Protein AF-V8D4X5-F1 (afdb_monomer_lite)

Radius of gyration: 15.9 Å; chains: 1; bounding box: 44×44×44 Å

Secondary structure (DSSP, 8-state):
-PPEEEEETTTEEEEEEE-TTSEEEEEETTEEEEEEEPPTTS-GGG-EEEETTEEEEEEEEE-SSTT-EEEEEEETTEEEEEEEEETTEEEEEEEETTEEEEEEEEEEEETTEEEEEE--STTTPPPHHHHHHHHHHHHHH-SSS--SS--S-----------

Foldseek 3Di:
DDWDWDQDPPFGIKTWDADPQLKIWIDGPRAFIKIWGQPLVLPNQAIWIAGNNFTWGWGWDDAPADLWIWIWIDGPVAIWIFGAPDLFKTWIWGHDPPPPIETQWIWGDEQRDIDIDGDDDPVSPDHSHSVRVRRRCCVNRNRNDPNPDDDDRPPDDDDDDDD

Sequence (163 aa):
MPAQELVDSHHGLILLDRDDDGRVVVSGESIPTASINLSMDGDASRNNLALDEVRYELLVFKGSWRRAHRIEISGATGHWIFAPATRRSHRLIRGHRGVESKEVGKVVAEQQRVTAHWGSGSDSKPTPGECAMGYLLAATYGTGKPLTLMAIFQGTVNVLVPG

pLDDT: mean 76.64, std 17.85, range [29.83, 93.94]

Structure (mmCIF, N/CA/C/O backbone):
data_AF-V8D4X5-F1
#
_entry.id   AF-V8D4X5-F1
#
loop_
_atom_site.group_PDB
_atom_site.id
_atom_site.type_symbol
_atom_site.label_atom_id
_atom_site.label_alt_id
_atom_site.label_comp_id
_atom_site.label_asym_id
_atom_site.label_entity_id
_atom_site.label_seq_id
_atom_site.pdbx_PDB_ins_code
_atom_site.Cartn_x
_atom_site.Cartn_y
_atom_site.Cartn_z
_atom_site.occupancy
_atom_site.B_iso_or_equiv
_atom_site.auth_seq_id
_atom_site.auth_comp_id
_atom_site.auth_asym_id
_atom_site.auth_atom_id
_atom_site.pdbx_PDB_model_num
ATOM 1 N N . MET A 1 1 ? -5.952 7.624 17.509 1.00 52.03 1 MET A N 1
ATOM 2 C CA . MET A 1 1 ? -6.760 8.655 16.788 1.00 52.03 1 MET A CA 1
ATOM 3 C C . MET A 1 1 ? -8.059 8.032 16.258 1.00 52.03 1 MET A C 1
ATOM 5 O O . MET A 1 1 ? -8.118 6.813 16.260 1.00 52.03 1 MET A O 1
ATOM 9 N N . PRO A 1 2 ? -9.118 8.778 15.861 1.00 60.91 2 PRO A N 1
ATOM 10 C CA . PRO A 1 2 ? -10.303 8.150 15.263 1.00 60.91 2 PRO A CA 1
ATOM 11 C C . PRO A 1 2 ? -9.973 7.538 13.893 1.00 60.91 2 PRO A C 1
ATOM 13 O O . PRO A 1 2 ? -9.199 8.123 13.132 1.00 60.91 2 PRO A O 1
ATOM 16 N N . ALA A 1 3 ? -10.578 6.387 13.589 1.00 74.00 3 ALA A N 1
ATOM 17 C CA . ALA A 1 3 ? -10.441 5.724 12.298 1.00 74.00 3 ALA A CA 1
ATOM 18 C C . ALA A 1 3 ? -10.909 6.645 11.163 1.00 74.00 3 ALA A C 1
ATOM 20 O O . ALA A 1 3 ? -11.941 7.313 11.251 1.00 74.00 3 ALA A O 1
ATOM 21 N N . GLN A 1 4 ? -10.126 6.688 10.094 1.00 81.25 4 GLN A N 1
ATOM 22 C CA . GLN A 1 4 ? -10.419 7.447 8.897 1.00 81.25 4 GLN A CA 1
ATOM 23 C C . GLN A 1 4 ? -11.213 6.595 7.903 1.00 81.25 4 GLN A C 1
ATOM 25 O O . GLN A 1 4 ? -10.778 5.517 7.506 1.00 81.25 4 GLN A O 1
ATOM 30 N N . GLU A 1 5 ? -12.315 7.148 7.406 1.00 84.50 5 GLU A N 1
ATOM 31 C CA . GLU A 1 5 ? -13.089 6.576 6.308 1.00 84.50 5 GLU A CA 1
ATOM 32 C C . GLU A 1 5 ? -12.605 7.102 4.949 1.00 84.50 5 GLU A C 1
ATOM 34 O O . GLU A 1 5 ? -12.412 8.305 4.738 1.00 84.50 5 GLU A O 1
ATOM 39 N N . LEU A 1 6 ? -12.410 6.188 4.004 1.00 82.25 6 LEU A N 1
ATOM 40 C CA . LEU A 1 6 ? -12.057 6.461 2.618 1.00 82.25 6 LEU A CA 1
ATOM 41 C C . LEU A 1 6 ? -13.082 5.775 1.719 1.00 82.25 6 LEU A C 1
ATOM 43 O O . LEU A 1 6 ? -13.402 4.607 1.911 1.00 82.25 6 LEU A O 1
ATOM 47 N N . VAL A 1 7 ? -13.563 6.481 0.701 1.00 76.75 7 VAL A N 1
ATOM 48 C CA . VAL A 1 7 ? -14.441 5.885 -0.311 1.00 76.75 7 VAL A CA 1
ATOM 49 C C . VAL A 1 7 ? -13.613 5.565 -1.545 1.00 76.75 7 VAL A C 1
ATOM 51 O O . VAL A 1 7 ? -13.050 6.469 -2.170 1.00 76.75 7 VAL A O 1
ATOM 54 N N . ASP A 1 8 ? -13.553 4.282 -1.888 1.00 76.19 8 ASP A N 1
ATOM 55 C CA . ASP A 1 8 ? -12.963 3.778 -3.117 1.00 76.19 8 ASP A CA 1
ATOM 56 C C . ASP A 1 8 ? -14.039 3.360 -4.121 1.00 76.19 8 ASP A C 1
ATOM 58 O O . ASP A 1 8 ? -15.042 2.732 -3.791 1.00 76.19 8 ASP A O 1
ATOM 62 N N . SER A 1 9 ? -13.799 3.689 -5.385 1.00 72.94 9 SER A N 1
ATOM 63 C CA . SER A 1 9 ? -14.733 3.382 -6.474 1.00 72.94 9 SER A CA 1
ATOM 64 C C . SER A 1 9 ? -14.800 1.893 -6.826 1.00 72.94 9 SER A C 1
ATOM 66 O O . SER A 1 9 ? -15.790 1.466 -7.413 1.00 72.94 9 SER A O 1
ATOM 68 N N . HIS A 1 10 ? -13.764 1.113 -6.501 1.00 72.88 10 HIS A N 1
ATOM 69 C CA . HIS A 1 10 ? -13.677 -0.308 -6.839 1.00 72.88 10 HIS A CA 1
ATOM 70 C C . HIS A 1 10 ? -14.069 -1.207 -5.662 1.00 72.88 10 HIS A C 1
ATOM 72 O O . HIS A 1 10 ? -14.623 -2.281 -5.888 1.00 72.88 10 HIS A O 1
ATOM 78 N N . HIS A 1 11 ? -13.798 -0.776 -4.426 1.00 74.19 11 HIS A N 1
ATOM 79 C CA . HIS A 1 11 ? -13.941 -1.606 -3.226 1.00 74.19 11 HIS A CA 1
ATOM 80 C C . HIS A 1 11 ? -14.824 -1.007 -2.120 1.00 74.19 11 HIS A C 1
ATOM 82 O O . HIS A 1 11 ? -14.936 -1.599 -1.047 1.00 74.19 11 HIS A O 1
ATOM 88 N N . GLY A 1 12 ? -15.476 0.132 -2.366 1.00 80.94 12 GLY A N 1
ATOM 89 C CA . GLY A 1 12 ? -16.414 0.730 -1.418 1.00 80.94 12 GLY A CA 1
ATOM 90 C C . GLY A 1 12 ? -15.716 1.418 -0.244 1.00 80.94 12 GLY A C 1
ATOM 91 O O . GLY A 1 12 ? -14.749 2.158 -0.435 1.00 80.94 12 GLY A O 1
ATOM 92 N N . LEU A 1 13 ? -16.243 1.230 0.967 1.00 85.00 13 LEU A N 1
ATOM 93 C CA . LEU A 1 13 ? -15.719 1.870 2.172 1.00 85.00 13 LEU A CA 1
ATOM 94 C C . LEU A 1 13 ? -14.442 1.173 2.656 1.00 85.00 13 LEU A C 1
ATOM 96 O O . LEU A 1 13 ? -14.425 -0.031 2.913 1.00 85.00 13 LEU A O 1
ATOM 100 N N . ILE A 1 14 ? -13.388 1.965 2.821 1.00 86.88 14 ILE A N 1
ATOM 101 C CA . ILE A 1 14 ? -12.104 1.565 3.385 1.00 86.88 14 ILE A CA 1
ATOM 102 C C . ILE A 1 14 ? -11.898 2.316 4.704 1.00 86.88 14 ILE A C 1
ATOM 104 O O . ILE A 1 14 ? -12.005 3.540 4.758 1.00 86.88 14 ILE A O 1
ATOM 108 N N . LEU A 1 15 ? -11.576 1.581 5.761 1.00 88.44 15 LEU A N 1
ATOM 109 C CA . LEU A 1 15 ? -11.257 2.083 7.090 1.00 88.44 15 LEU A CA 1
ATOM 110 C C . LEU A 1 15 ? -9.746 2.067 7.290 1.00 88.44 15 LEU A C 1
ATOM 112 O O . LEU A 1 15 ? -9.090 1.049 7.074 1.00 88.44 15 LEU A O 1
ATOM 116 N N . LEU A 1 16 ? -9.198 3.192 7.725 1.00 87.56 16 LEU A N 1
ATOM 117 C CA . LEU A 1 16 ? -7.790 3.364 8.044 1.00 87.56 16 LEU A CA 1
ATOM 118 C C . LEU A 1 16 ? -7.683 3.742 9.515 1.00 87.56 16 LEU A C 1
ATOM 120 O O . LEU A 1 16 ? -8.082 4.834 9.909 1.00 87.56 16 LEU A O 1
ATOM 124 N N . ASP A 1 17 ? -7.123 2.849 10.316 1.00 87.62 17 ASP A N 1
ATOM 125 C CA . ASP A 1 17 ? -6.851 3.085 11.726 1.00 87.62 17 ASP A CA 1
ATOM 126 C C . ASP A 1 17 ? -5.350 3.261 11.958 1.00 87.62 17 ASP A C 1
ATOM 128 O O . ASP A 1 17 ? -4.505 2.649 11.294 1.00 87.62 17 ASP A O 1
ATOM 132 N N . ARG A 1 18 ? -5.020 4.144 12.893 1.00 80.62 18 ARG A N 1
ATOM 133 C CA . ARG A 1 18 ? -3.653 4.407 13.311 1.00 80.62 18 ARG A CA 1
ATOM 134 C C . ARG A 1 18 ? -3.637 4.612 14.816 1.00 80.62 18 ARG A C 1
ATOM 136 O O . ARG A 1 18 ? -4.222 5.577 15.327 1.00 80.62 18 ARG A O 1
ATOM 143 N N . ASP A 1 19 ? -2.950 3.704 15.493 1.00 81.38 19 ASP A N 1
ATOM 144 C CA . ASP A 1 19 ? -2.734 3.811 16.926 1.00 81.38 19 ASP A CA 1
ATOM 145 C C . ASP A 1 19 ? -1.498 4.660 17.243 1.00 81.38 19 ASP A C 1
ATOM 147 O O . ASP A 1 19 ? -0.717 5.055 16.367 1.00 81.38 19 ASP A O 1
ATOM 151 N N . ASP A 1 20 ? -1.368 4.988 18.523 1.00 73.94 20 ASP A N 1
ATOM 152 C CA . ASP A 1 20 ? -0.283 5.825 19.027 1.00 73.94 20 ASP A CA 1
ATOM 153 C C . ASP A 1 20 ? 1.050 5.045 19.101 1.00 73.94 20 ASP A C 1
ATOM 155 O O . ASP A 1 20 ? 2.120 5.654 19.140 1.00 73.94 20 ASP A O 1
ATOM 159 N N . ASP A 1 21 ? 0.991 3.710 19.018 1.00 71.75 21 ASP A N 1
ATOM 160 C CA . ASP A 1 21 ? 2.136 2.791 18.994 1.00 71.75 21 ASP A CA 1
ATOM 161 C C . ASP A 1 21 ? 2.738 2.630 17.584 1.00 71.75 21 ASP A C 1
ATOM 163 O O . ASP A 1 21 ? 3.671 1.852 17.369 1.00 71.75 21 ASP A O 1
ATOM 167 N N . GLY A 1 22 ? 2.240 3.388 16.601 1.00 74.06 22 GLY A N 1
ATOM 168 C CA . GLY A 1 22 ? 2.760 3.400 15.234 1.00 74.06 22 GLY A CA 1
ATOM 169 C C . GLY A 1 22 ? 2.305 2.214 14.387 1.00 74.06 22 GLY A C 1
ATOM 170 O O . GLY A 1 22 ? 2.861 1.982 13.305 1.00 74.06 22 GLY A O 1
ATOM 171 N N . ARG A 1 23 ? 1.288 1.471 14.828 1.00 85.19 23 ARG A N 1
ATOM 172 C CA . ARG A 1 23 ? 0.592 0.508 13.985 1.00 85.19 23 ARG A CA 1
ATOM 173 C C . ARG A 1 23 ? -0.379 1.247 13.081 1.00 85.19 23 ARG A C 1
ATOM 175 O O . ARG A 1 23 ? -1.167 2.090 13.506 1.00 85.19 23 ARG A O 1
ATOM 182 N N . VAL A 1 24 ? -0.345 0.890 11.805 1.00 87.75 24 VAL A N 1
ATOM 183 C CA . VAL A 1 24 ? -1.338 1.330 10.825 1.00 87.75 24 VAL A CA 1
ATOM 184 C C . VAL A 1 24 ? -2.099 0.103 10.361 1.00 87.75 24 VAL A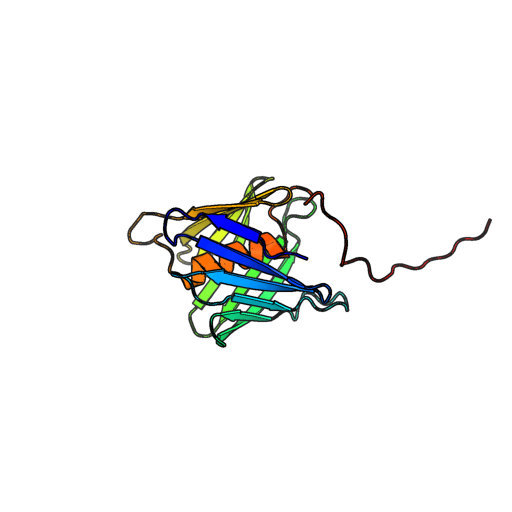 C 1
ATOM 186 O O . VAL A 1 24 ? -1.485 -0.910 10.020 1.00 87.75 24 VAL A O 1
ATOM 189 N N . VAL A 1 25 ? -3.424 0.193 10.346 1.00 91.12 25 VAL A N 1
ATOM 190 C CA . VAL A 1 25 ? -4.324 -0.860 9.881 1.00 91.12 25 VAL A CA 1
ATOM 191 C C . VAL A 1 25 ? -5.225 -0.284 8.800 1.00 91.12 25 VAL A C 1
ATOM 193 O O . VAL A 1 25 ? -5.765 0.807 8.940 1.00 91.12 25 VAL A O 1
ATOM 196 N N . VAL A 1 26 ? -5.385 -1.017 7.707 1.00 90.94 26 VAL A N 1
ATOM 197 C CA . VAL A 1 26 ? -6.355 -0.735 6.655 1.00 90.94 26 VAL A CA 1
ATOM 198 C C . VAL A 1 26 ? -7.271 -1.941 6.535 1.00 90.94 26 VAL A C 1
ATOM 200 O O . VAL A 1 26 ? -6.799 -3.068 6.467 1.00 90.94 26 VAL A O 1
ATOM 203 N N . SER A 1 27 ? -8.575 -1.716 6.501 1.00 92.44 27 SER A N 1
ATOM 204 C CA . SER A 1 27 ? -9.584 -2.760 6.308 1.00 92.44 27 SER A CA 1
ATOM 205 C C . SER A 1 27 ? -10.745 -2.208 5.487 1.00 92.44 27 SER A C 1
ATOM 207 O O . SER A 1 27 ? -10.824 -1.005 5.252 1.00 92.44 27 SER A O 1
ATOM 209 N N . GLY A 1 28 ? -11.637 -3.061 5.005 1.00 88.12 28 GLY A N 1
ATOM 210 C CA . GLY A 1 28 ? -12.826 -2.631 4.276 1.00 88.12 28 GLY A CA 1
ATOM 211 C C . GLY A 1 28 ? -13.698 -3.819 3.909 1.00 88.12 28 GLY A C 1
ATOM 212 O O . GLY A 1 28 ? -13.279 -4.964 4.040 1.00 88.12 28 GLY A O 1
ATOM 213 N N . GLU A 1 29 ? -14.910 -3.558 3.430 1.00 84.06 29 GLU A N 1
ATOM 214 C CA . GLU A 1 29 ? -15.875 -4.626 3.127 1.00 84.06 29 GLU A CA 1
ATOM 215 C C . GLU A 1 29 ? -15.403 -5.551 1.996 1.00 84.06 29 GLU A C 1
ATOM 217 O O . GLU A 1 29 ? -15.717 -6.738 1.981 1.00 84.06 29 GLU A O 1
ATOM 222 N N . SER A 1 30 ? -14.651 -5.002 1.037 1.00 86.25 30 SER A N 1
ATOM 223 C CA . SER A 1 30 ? -14.208 -5.707 -0.173 1.00 86.25 30 SER A CA 1
ATOM 224 C C . SER A 1 30 ? -12.685 -5.773 -0.318 1.00 86.25 30 SER A C 1
ATOM 226 O O . SER A 1 30 ? -12.192 -5.984 -1.431 1.00 86.25 30 SER A O 1
ATOM 228 N N . ILE A 1 31 ? -11.940 -5.568 0.774 1.00 89.62 31 ILE A N 1
ATOM 229 C CA . ILE A 1 31 ? -10.482 -5.735 0.826 1.00 89.62 31 ILE A CA 1
ATOM 230 C C . ILE A 1 31 ? -10.054 -6.503 2.084 1.00 89.62 31 ILE A C 1
ATOM 232 O O . ILE A 1 31 ? -10.706 -6.381 3.118 1.00 89.62 31 ILE A O 1
ATOM 236 N N . PRO A 1 32 ? -8.949 -7.266 2.022 1.00 92.56 32 PRO A N 1
ATOM 237 C CA . PRO A 1 32 ? -8.367 -7.892 3.203 1.00 92.56 32 PRO A CA 1
ATOM 238 C C . PRO A 1 32 ? -7.883 -6.844 4.210 1.00 92.56 32 PRO A C 1
ATOM 240 O O . PRO A 1 32 ? -7.592 -5.695 3.856 1.00 92.56 32 PRO A O 1
ATOM 243 N N . THR A 1 33 ? -7.724 -7.265 5.461 1.00 93.94 33 THR A N 1
ATOM 244 C CA . THR A 1 33 ? -7.114 -6.431 6.495 1.00 93.94 33 THR A CA 1
ATOM 245 C C . THR A 1 33 ? -5.607 -6.384 6.283 1.00 93.94 33 THR A C 1
ATOM 247 O O . THR A 1 33 ? -4.911 -7.395 6.389 1.00 93.94 33 THR A O 1
ATOM 250 N N . ALA A 1 34 ? -5.089 -5.192 6.006 1.00 93.31 34 ALA A N 1
ATOM 251 C CA . ALA A 1 34 ? -3.669 -4.912 5.898 1.00 93.31 34 ALA A CA 1
ATOM 252 C C . ALA A 1 34 ? -3.165 -4.224 7.170 1.00 93.31 34 ALA A C 1
ATOM 254 O O . ALA A 1 34 ? -3.812 -3.311 7.675 1.00 93.31 34 ALA A O 1
ATOM 255 N N . SER A 1 35 ? -1.991 -4.590 7.678 1.00 92.56 35 SER A N 1
ATOM 256 C CA . SER A 1 35 ? -1.372 -3.847 8.779 1.00 92.56 35 SER A CA 1
ATOM 257 C C . SER A 1 35 ? 0.145 -3.788 8.693 1.00 92.56 35 SER A C 1
ATOM 259 O O . SER A 1 35 ? 0.784 -4.650 8.093 1.00 92.56 35 SER A O 1
ATOM 261 N N . ILE A 1 36 ? 0.719 -2.747 9.289 1.00 89.44 36 ILE A N 1
ATOM 262 C CA . ILE A 1 36 ? 2.161 -2.590 9.467 1.00 89.44 36 ILE A CA 1
ATOM 263 C C . ILE A 1 36 ? 2.424 -2.048 10.867 1.00 89.44 36 ILE A C 1
ATOM 265 O O . ILE A 1 36 ? 1.741 -1.127 11.311 1.00 89.44 36 ILE A O 1
ATOM 269 N N . ASN A 1 37 ? 3.422 -2.611 11.540 1.00 82.94 37 ASN A N 1
ATOM 270 C CA . ASN A 1 37 ? 3.964 -2.055 12.774 1.00 82.94 37 ASN A CA 1
ATOM 271 C C . ASN A 1 37 ? 5.252 -1.321 12.424 1.00 82.94 37 ASN A C 1
ATOM 273 O O . ASN A 1 37 ? 6.184 -1.922 11.881 1.00 82.94 37 ASN A O 1
ATOM 277 N N . LEU A 1 38 ? 5.295 -0.023 12.695 1.00 72.75 38 LEU A N 1
ATOM 278 C CA . LEU A 1 38 ? 6.497 0.771 12.501 1.00 72.75 38 LEU A CA 1
ATOM 279 C C . LEU A 1 38 ? 7.446 0.527 13.678 1.00 72.75 38 LEU A C 1
ATOM 281 O O . LEU A 1 38 ? 7.090 0.792 14.822 1.00 72.75 38 LEU A O 1
ATOM 285 N N . SER A 1 39 ? 8.655 0.024 13.414 1.00 62.97 39 SER A N 1
ATOM 286 C CA . SER A 1 39 ? 9.676 -0.059 14.464 1.00 62.97 39 SER A CA 1
ATOM 287 C C . SER A 1 39 ? 10.060 1.349 14.927 1.00 62.97 39 SER A C 1
ATOM 289 O O . SER A 1 39 ? 10.573 2.145 14.139 1.00 62.97 39 SER A O 1
ATOM 291 N N . MET A 1 40 ? 9.836 1.647 16.208 1.00 54.94 40 MET A N 1
ATOM 292 C CA . MET A 1 40 ? 10.215 2.922 16.836 1.00 54.94 40 MET A CA 1
ATOM 293 C C . MET A 1 40 ? 11.735 3.121 16.914 1.00 54.94 40 MET A C 1
ATOM 295 O O . MET A 1 40 ? 12.200 4.252 17.051 1.00 54.94 40 MET A O 1
ATOM 299 N N . ASP A 1 41 ? 12.510 2.047 16.745 1.00 55.44 41 ASP A N 1
ATOM 300 C CA . ASP A 1 41 ? 13.974 2.048 16.847 1.00 55.44 41 ASP A CA 1
ATOM 301 C C . ASP A 1 41 ? 14.662 2.621 15.594 1.00 55.44 41 ASP A C 1
ATOM 303 O O . ASP A 1 41 ? 15.888 2.650 15.496 1.00 55.44 41 ASP A O 1
ATOM 307 N N . GLY A 1 42 ? 13.884 3.083 14.608 1.00 50.69 42 GLY A N 1
ATOM 308 C CA . GLY A 1 42 ? 14.394 3.717 13.391 1.00 50.69 42 GLY A CA 1
ATOM 309 C C . GLY A 1 42 ? 14.961 2.740 12.357 1.00 50.69 42 GLY A C 1
ATOM 310 O O . GLY A 1 42 ? 15.322 3.166 11.257 1.00 50.69 42 GLY A O 1
ATOM 311 N N . ASP A 1 43 ? 14.987 1.438 12.654 1.00 54.56 43 ASP A N 1
ATOM 312 C CA . ASP A 1 43 ? 15.355 0.398 11.696 1.00 54.56 43 ASP A CA 1
ATOM 313 C C . ASP A 1 43 ? 14.161 0.031 10.800 1.00 54.56 43 ASP A C 1
ATOM 315 O O . ASP A 1 43 ? 13.539 -1.029 10.903 1.00 54.56 43 ASP A O 1
ATOM 319 N N . ALA A 1 44 ? 13.838 0.937 9.874 1.00 54.62 44 ALA A N 1
ATOM 320 C CA . ALA A 1 44 ? 12.785 0.739 8.878 1.00 54.62 44 ALA A CA 1
ATOM 321 C C . ALA A 1 44 ? 13.052 -0.440 7.915 1.00 54.62 44 ALA A C 1
ATOM 323 O O . ALA A 1 44 ? 12.193 -0.738 7.083 1.00 54.62 44 ALA A O 1
ATOM 324 N N . SER A 1 45 ? 14.218 -1.100 8.001 1.00 50.75 45 SER A N 1
ATOM 325 C CA . SER A 1 45 ? 14.582 -2.255 7.169 1.00 50.75 45 SER A CA 1
ATOM 326 C C . SER A 1 45 ? 13.937 -3.573 7.616 1.00 50.75 45 SER A C 1
ATOM 328 O O . SER A 1 45 ? 14.043 -4.568 6.903 1.00 50.75 45 SER A O 1
ATOM 330 N N . ARG A 1 46 ? 13.248 -3.585 8.769 1.00 54.56 46 ARG A N 1
ATOM 331 C CA . ARG A 1 46 ? 12.598 -4.779 9.346 1.00 54.56 46 ARG A CA 1
ATOM 332 C C . ARG A 1 46 ? 11.087 -4.655 9.525 1.00 54.56 46 ARG A C 1
ATOM 334 O O . ARG A 1 46 ? 10.487 -5.440 10.262 1.00 54.56 46 ARG A O 1
ATOM 341 N N . ASN A 1 47 ? 10.453 -3.678 8.883 1.00 69.81 47 ASN A N 1
ATOM 342 C CA . ASN A 1 47 ? 9.001 -3.573 8.958 1.00 69.81 47 ASN A CA 1
ATOM 343 C C . ASN A 1 47 ? 8.363 -4.728 8.173 1.00 69.81 47 ASN A C 1
ATOM 345 O O . ASN A 1 47 ? 8.711 -4.973 7.021 1.00 69.81 47 ASN A O 1
ATOM 349 N N . ASN A 1 48 ? 7.402 -5.411 8.791 1.00 78.19 48 ASN A N 1
ATOM 350 C CA . ASN A 1 48 ? 6.616 -6.449 8.133 1.00 78.19 48 ASN A CA 1
ATOM 351 C C . ASN A 1 48 ? 5.217 -5.913 7.850 1.00 78.19 48 ASN A C 1
ATOM 353 O O . ASN A 1 48 ? 4.565 -5.365 8.743 1.00 78.19 48 ASN A O 1
ATOM 357 N N . LEU A 1 49 ? 4.761 -6.094 6.616 1.00 86.62 49 LEU A N 1
ATOM 358 C CA . LEU A 1 49 ? 3.372 -5.877 6.231 1.00 86.62 49 LEU A CA 1
ATOM 359 C C . LEU A 1 49 ? 2.625 -7.200 6.362 1.00 86.62 49 LEU A C 1
ATOM 361 O O . LEU A 1 49 ? 3.124 -8.233 5.928 1.00 86.62 49 LEU A O 1
ATOM 365 N N . ALA A 1 50 ? 1.438 -7.180 6.954 1.00 90.50 50 ALA A N 1
ATOM 366 C CA . ALA A 1 50 ? 0.549 -8.333 7.003 1.00 90.50 50 ALA A CA 1
ATOM 367 C C . ALA A 1 50 ? -0.714 -8.056 6.179 1.00 90.50 50 ALA A C 1
ATOM 369 O O . ALA A 1 50 ? -1.289 -6.985 6.343 1.00 90.50 50 ALA A O 1
ATOM 370 N N . LEU A 1 51 ? -1.142 -8.999 5.335 1.00 90.69 51 LEU A N 1
ATOM 371 C CA . LEU A 1 51 ? -2.455 -9.026 4.667 1.00 90.69 51 LEU A CA 1
ATOM 372 C C . LEU A 1 51 ? -3.172 -10.307 5.083 1.00 90.69 51 LEU A C 1
ATOM 374 O O . LEU A 1 51 ? -2.680 -11.376 4.737 1.00 90.69 51 LEU A O 1
ATOM 378 N N . ASP A 1 52 ? -4.280 -10.209 5.824 1.00 89.25 52 ASP A N 1
ATOM 379 C CA . ASP A 1 52 ? -5.015 -11.366 6.372 1.00 89.25 52 ASP A CA 1
ATOM 380 C C . ASP A 1 52 ? -4.060 -12.453 6.907 1.00 89.25 52 ASP A C 1
ATOM 382 O O . ASP A 1 52 ? -4.074 -13.600 6.475 1.00 89.25 52 ASP A O 1
ATOM 386 N N . GLU A 1 53 ? -3.157 -12.050 7.810 1.00 82.75 53 GLU A N 1
ATOM 387 C CA . GLU A 1 53 ? -2.130 -12.895 8.453 1.00 82.75 53 GLU A CA 1
ATOM 388 C C . GLU A 1 53 ? -0.925 -13.296 7.579 1.00 82.75 53 GLU A C 1
ATOM 390 O O . GLU A 1 53 ? 0.120 -13.679 8.116 1.00 82.75 53 GLU A O 1
ATOM 395 N N . VAL A 1 54 ? -0.993 -13.127 6.257 1.00 88.81 54 VAL A N 1
ATOM 396 C CA . VAL A 1 54 ? 0.147 -13.359 5.359 1.00 88.81 54 VAL A CA 1
ATOM 397 C C . VAL A 1 54 ? 1.166 -12.239 5.521 1.00 88.81 54 VAL A C 1
ATOM 399 O O . VAL A 1 54 ? 0.861 -11.071 5.283 1.00 88.81 54 VAL A O 1
ATOM 402 N N . ARG A 1 55 ? 2.396 -12.591 5.907 1.00 89.62 55 ARG A N 1
ATOM 403 C CA . ARG A 1 55 ? 3.489 -11.632 6.105 1.00 89.62 55 ARG A CA 1
ATOM 404 C C . ARG A 1 55 ? 4.278 -11.390 4.824 1.00 89.62 55 ARG A C 1
ATOM 406 O O . ARG A 1 55 ? 4.603 -12.322 4.091 1.00 89.62 55 ARG A O 1
ATOM 413 N N . TYR A 1 56 ? 4.636 -10.131 4.629 1.00 89.62 56 TYR A N 1
ATOM 414 C CA . TYR A 1 56 ? 5.473 -9.631 3.554 1.00 89.62 56 TYR A CA 1
ATOM 415 C C . TYR A 1 56 ? 6.633 -8.851 4.151 1.00 89.62 56 TYR A C 1
ATOM 417 O O . TYR A 1 56 ? 6.456 -8.045 5.071 1.00 89.62 56 TYR A O 1
ATOM 425 N N . GLU A 1 57 ? 7.809 -9.075 3.587 1.00 88.94 57 GLU A N 1
ATOM 426 C CA . GLU A 1 57 ? 9.007 -8.315 3.905 1.00 88.94 57 GLU A CA 1
ATOM 427 C C . GLU A 1 57 ? 8.964 -6.970 3.181 1.00 88.94 57 GLU A C 1
ATOM 429 O O . GLU A 1 57 ? 8.527 -6.887 2.026 1.00 88.94 57 GLU A O 1
ATOM 434 N N . LEU A 1 58 ? 9.426 -5.916 3.857 1.00 87.56 58 LEU A N 1
ATOM 435 C CA . LEU A 1 58 ? 9.532 -4.581 3.285 1.00 87.56 58 LEU A CA 1
ATOM 436 C C . LEU A 1 58 ? 10.974 -4.095 3.308 1.00 87.56 58 LEU A C 1
ATOM 438 O O . LEU A 1 58 ? 11.589 -3.965 4.363 1.00 87.56 58 LEU A O 1
ATOM 442 N N . LEU A 1 59 ? 11.471 -3.705 2.140 1.00 85.44 59 LEU A N 1
ATOM 443 C CA . LEU A 1 59 ? 12.732 -2.987 2.016 1.00 85.44 59 LEU A CA 1
ATOM 444 C C . LEU A 1 59 ? 12.448 -1.532 1.656 1.00 85.44 59 LEU A C 1
ATOM 446 O O . LEU A 1 59 ? 11.983 -1.221 0.556 1.00 85.44 59 LEU A O 1
ATOM 450 N N . VAL A 1 60 ? 12.724 -0.630 2.598 1.00 83.56 60 VAL A N 1
ATOM 451 C CA . VAL A 1 60 ? 12.492 0.808 2.439 1.00 83.56 60 VAL A CA 1
ATOM 452 C C . VAL A 1 60 ? 13.766 1.490 1.952 1.00 83.56 60 VAL A C 1
ATOM 454 O O . VAL A 1 60 ? 14.771 1.576 2.650 1.00 83.56 60 VAL A O 1
ATOM 457 N N . PHE A 1 61 ? 13.702 2.047 0.752 1.00 81.25 61 PHE A N 1
ATOM 458 C CA . PHE A 1 61 ? 14.763 2.820 0.129 1.00 81.25 61 PHE A CA 1
ATOM 459 C C . PHE A 1 61 ? 14.385 4.297 0.056 1.00 81.25 61 PHE A C 1
ATOM 461 O O . PHE A 1 61 ? 13.232 4.682 -0.165 1.00 81.25 61 PHE A O 1
ATOM 468 N N . LYS A 1 62 ? 15.392 5.163 0.151 1.00 72.62 62 LYS A N 1
ATOM 469 C CA . LYS A 1 62 ? 15.220 6.585 -0.138 1.00 72.62 62 LYS A CA 1
ATOM 470 C C . LYS A 1 62 ? 15.031 6.774 -1.646 1.00 72.62 62 LYS A C 1
ATOM 472 O O . LYS A 1 62 ? 15.875 6.367 -2.440 1.00 72.62 62 LYS A O 1
ATOM 477 N N . GLY A 1 63 ? 13.921 7.380 -2.048 1.00 65.88 63 GLY A N 1
ATOM 478 C CA . GLY A 1 63 ? 13.659 7.744 -3.437 1.00 65.88 63 GLY A CA 1
ATOM 479 C C . GLY A 1 63 ? 14.360 9.039 -3.854 1.00 65.88 63 GLY A C 1
ATOM 480 O O . GLY A 1 63 ? 15.001 9.728 -3.059 1.00 65.88 63 GLY A O 1
ATOM 481 N N . SER A 1 64 ? 14.215 9.380 -5.135 1.00 66.75 64 SER A N 1
ATOM 482 C CA . SER A 1 64 ? 14.944 10.465 -5.809 1.00 66.75 64 SER A CA 1
ATOM 483 C C . SER A 1 64 ? 14.567 11.875 -5.338 1.00 66.75 64 SER A C 1
ATOM 485 O O . SER A 1 64 ? 15.322 12.822 -5.547 1.00 66.75 64 SER A O 1
ATOM 487 N N . TRP A 1 65 ? 13.395 12.040 -4.720 1.00 67.00 65 TRP A N 1
ATOM 488 C CA . TRP A 1 65 ? 12.921 13.316 -4.181 1.00 67.00 65 TRP A CA 1
ATOM 489 C C . TRP A 1 65 ? 12.946 13.300 -2.655 1.00 67.00 65 TRP A C 1
ATOM 491 O O . TRP A 1 65 ? 12.702 12.271 -2.024 1.00 67.00 65 TRP A O 1
ATOM 501 N N . ARG A 1 66 ? 13.218 14.462 -2.047 1.00 61.19 66 ARG A N 1
ATOM 502 C CA . ARG A 1 66 ? 13.238 14.637 -0.588 1.00 61.19 66 ARG A CA 1
ATOM 503 C C . ARG A 1 66 ? 11.915 14.106 -0.007 1.00 61.19 66 ARG A C 1
ATOM 505 O O . ARG A 1 66 ? 10.874 14.689 -0.280 1.00 61.19 66 ARG A O 1
ATOM 512 N N . ARG A 1 67 ? 11.985 13.032 0.798 1.00 63.12 67 ARG A N 1
ATOM 513 C CA . ARG A 1 67 ? 10.858 12.347 1.484 1.00 63.12 67 ARG A CA 1
ATOM 514 C C . ARG A 1 67 ? 9.983 11.419 0.632 1.00 63.12 67 ARG A C 1
ATOM 516 O O . ARG A 1 67 ? 8.977 10.930 1.128 1.00 63.12 67 ARG A O 1
ATOM 523 N N . ALA A 1 68 ? 10.343 11.148 -0.617 1.00 69.25 68 ALA A N 1
ATOM 524 C CA . ALA A 1 68 ? 9.670 10.116 -1.394 1.00 69.25 68 ALA A CA 1
ATOM 525 C C . ALA A 1 68 ? 10.381 8.779 -1.139 1.00 69.25 68 ALA A C 1
ATOM 527 O O . ALA A 1 68 ? 11.554 8.655 -1.476 1.00 69.25 68 ALA A O 1
ATOM 528 N N . HIS A 1 69 ? 9.716 7.802 -0.525 1.00 79.56 69 HIS A N 1
ATOM 529 C CA . HIS A 1 69 ? 10.284 6.464 -0.313 1.00 79.56 69 HIS A CA 1
ATOM 530 C C . HIS A 1 69 ? 10.015 5.568 -1.523 1.00 79.56 69 HIS A C 1
ATOM 532 O O . HIS A 1 69 ? 8.988 5.720 -2.186 1.00 79.56 69 HIS A O 1
ATOM 538 N N . ARG A 1 70 ? 10.936 4.652 -1.818 1.00 86.94 70 ARG A N 1
ATOM 539 C CA . ARG A 1 70 ? 10.670 3.466 -2.635 1.00 86.94 70 ARG A CA 1
ATOM 540 C C . ARG A 1 70 ? 10.606 2.285 -1.683 1.00 86.94 70 ARG A C 1
ATOM 542 O O . ARG A 1 70 ? 11.504 2.138 -0.869 1.00 86.94 70 ARG A O 1
ATOM 549 N N . ILE A 1 71 ? 9.580 1.464 -1.792 1.00 88.38 71 ILE A N 1
ATOM 550 C CA . ILE A 1 71 ? 9.397 0.304 -0.927 1.00 88.38 71 ILE A CA 1
ATOM 551 C C . ILE A 1 71 ? 9.276 -0.905 -1.829 1.00 88.38 71 ILE A C 1
ATOM 553 O O . ILE A 1 71 ? 8.450 -0.915 -2.740 1.00 88.38 71 ILE A O 1
ATOM 557 N N . GLU A 1 72 ? 10.137 -1.882 -1.613 1.00 91.19 72 GLU A N 1
ATOM 558 C CA . GLU A 1 72 ? 10.036 -3.181 -2.264 1.00 91.19 72 GLU A CA 1
ATOM 559 C C . GLU A 1 72 ? 9.350 -4.131 -1.289 1.00 91.19 72 GLU A C 1
ATOM 561 O O . GLU A 1 72 ? 9.702 -4.166 -0.110 1.00 91.19 72 GLU A O 1
ATOM 566 N N . ILE A 1 73 ? 8.329 -4.826 -1.780 1.00 92.19 73 ILE A N 1
ATOM 567 C CA . ILE A 1 73 ? 7.502 -5.753 -1.014 1.00 92.19 73 ILE A CA 1
ATOM 568 C C . ILE A 1 73 ? 7.707 -7.144 -1.599 1.00 92.19 73 ILE A C 1
ATOM 570 O O . ILE A 1 73 ? 7.556 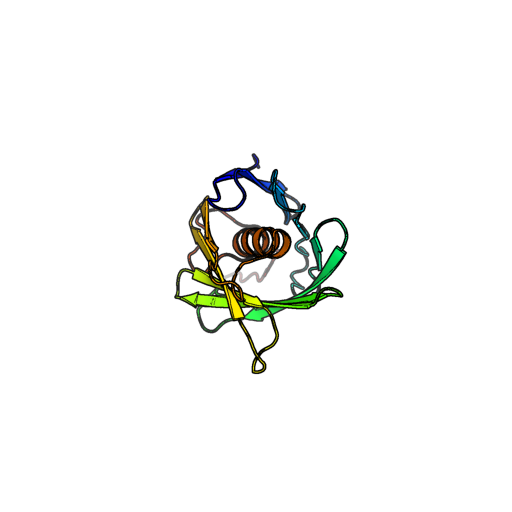-7.334 -2.809 1.00 92.19 73 ILE A O 1
ATOM 574 N N . SER A 1 74 ? 8.026 -8.115 -0.751 1.00 91.38 74 SER A N 1
ATOM 575 C CA . SER A 1 74 ? 8.217 -9.513 -1.144 1.00 91.38 74 SER A CA 1
ATOM 576 C C . SER A 1 74 ? 7.464 -10.459 -0.221 1.00 91.38 74 SER A C 1
ATOM 578 O O . SER A 1 74 ? 7.468 -10.293 0.996 1.00 91.38 74 SER A O 1
ATOM 580 N N . GLY A 1 75 ? 6.825 -11.473 -0.800 1.00 87.06 75 GLY A N 1
ATOM 581 C CA . GLY A 1 75 ? 6.137 -12.520 -0.053 1.00 87.06 75 GLY A CA 1
ATOM 582 C C . GLY A 1 75 ? 5.799 -13.718 -0.934 1.00 87.06 75 GLY A C 1
ATOM 583 O O . GLY A 1 75 ? 6.075 -13.725 -2.132 1.00 87.06 75 GLY A O 1
ATOM 584 N N . ALA A 1 76 ? 5.161 -14.733 -0.351 1.00 84.38 76 ALA A N 1
ATOM 585 C CA . ALA A 1 76 ? 4.840 -15.981 -1.053 1.00 84.38 76 ALA A CA 1
ATOM 586 C C . ALA A 1 76 ? 3.951 -15.785 -2.297 1.00 84.38 76 ALA A C 1
ATOM 588 O O . ALA A 1 76 ? 3.991 -16.582 -3.228 1.00 84.38 76 ALA A O 1
ATOM 589 N N . THR A 1 77 ? 3.144 -14.724 -2.312 1.00 85.00 77 THR A N 1
ATOM 590 C CA . THR A 1 77 ? 2.192 -14.422 -3.390 1.00 85.00 77 THR A CA 1
ATOM 591 C C . THR A 1 77 ? 2.774 -13.533 -4.489 1.00 85.00 77 THR A C 1
ATOM 593 O O . THR A 1 77 ? 2.109 -13.318 -5.501 1.00 85.00 77 THR A O 1
ATOM 596 N N . GLY A 1 78 ? 3.999 -13.023 -4.322 1.00 89.75 78 GLY A N 1
ATOM 597 C CA . GLY A 1 78 ? 4.683 -12.256 -5.355 1.00 89.75 78 GLY A CA 1
ATOM 598 C C . GLY A 1 78 ? 5.538 -11.110 -4.830 1.00 89.75 78 GLY A C 1
ATOM 599 O O . GLY A 1 78 ? 5.928 -11.048 -3.662 1.00 89.75 78 GLY A O 1
ATOM 600 N N . HIS A 1 79 ? 5.825 -10.193 -5.750 1.00 92.12 79 HIS A N 1
ATOM 601 C CA . HIS A 1 79 ? 6.668 -9.033 -5.517 1.00 92.12 79 HIS A CA 1
ATOM 602 C C . HIS A 1 79 ? 5.989 -7.769 -6.018 1.00 92.12 79 HIS A C 1
ATOM 604 O O . HIS A 1 79 ? 5.367 -7.768 -7.085 1.00 92.12 79 HIS A O 1
ATOM 610 N N . TRP A 1 80 ? 6.151 -6.687 -5.263 1.00 93.94 80 TRP A N 1
ATOM 611 C CA . TRP A 1 80 ? 5.634 -5.376 -5.619 1.00 93.94 80 TRP A CA 1
ATOM 612 C C . TRP A 1 80 ? 6.643 -4.284 -5.316 1.00 93.94 80 TRP A C 1
ATOM 614 O O . TRP A 1 80 ? 7.525 -4.418 -4.468 1.00 93.94 80 TRP A O 1
ATOM 624 N N . ILE A 1 81 ? 6.475 -3.162 -6.002 1.00 93.00 81 ILE A N 1
ATOM 625 C CA . ILE A 1 81 ? 7.245 -1.953 -5.762 1.00 93.00 81 ILE A CA 1
ATOM 626 C C . ILE A 1 81 ? 6.273 -0.796 -5.578 1.00 93.00 81 ILE A C 1
ATOM 628 O O . ILE A 1 81 ? 5.520 -0.451 -6.488 1.00 93.00 81 ILE A O 1
ATOM 632 N N . PHE A 1 82 ? 6.335 -0.155 -4.417 1.00 91.56 82 PHE A N 1
ATOM 633 C CA . PHE A 1 82 ? 5.689 1.123 -4.166 1.00 91.56 82 PHE A CA 1
ATOM 634 C C . PHE A 1 82 ? 6.707 2.236 -4.382 1.00 91.56 82 PHE A C 1
ATOM 636 O O . PHE A 1 82 ? 7.619 2.443 -3.581 1.00 91.56 82 PHE A O 1
ATOM 643 N N . ALA A 1 83 ? 6.600 2.925 -5.513 1.00 89.62 83 ALA A N 1
ATOM 644 C CA . ALA A 1 83 ? 7.609 3.876 -5.958 1.00 89.62 83 ALA A CA 1
ATOM 645 C C . ALA A 1 83 ? 7.008 5.254 -6.236 1.00 89.62 83 ALA A C 1
ATOM 647 O O . ALA A 1 83 ? 5.853 5.351 -6.654 1.00 89.62 83 ALA A O 1
ATOM 648 N N . PRO A 1 84 ? 7.799 6.331 -6.113 1.00 88.38 84 PRO A N 1
ATOM 649 C CA . PRO A 1 84 ? 7.360 7.649 -6.541 1.00 88.38 84 PRO A CA 1
ATOM 650 C C . PRO A 1 84 ? 7.012 7.634 -8.037 1.00 88.38 84 PRO A C 1
ATOM 652 O O . PRO A 1 84 ? 7.814 7.208 -8.870 1.00 88.38 84 PRO A O 1
ATOM 655 N N . ALA A 1 85 ? 5.816 8.110 -8.379 1.00 87.06 85 ALA A N 1
ATOM 656 C CA . ALA A 1 85 ? 5.384 8.330 -9.761 1.00 87.06 85 ALA A CA 1
ATOM 657 C C . ALA A 1 85 ? 5.500 9.811 -10.144 1.00 87.06 85 ALA A C 1
ATOM 659 O O . ALA A 1 85 ? 5.882 10.152 -11.259 1.00 87.06 85 ALA A O 1
ATOM 660 N N . THR A 1 86 ? 5.184 10.704 -9.205 1.00 85.00 86 THR A N 1
ATOM 661 C CA . THR A 1 86 ? 5.367 12.156 -9.327 1.00 85.00 86 THR A CA 1
ATOM 662 C C . THR A 1 86 ? 5.787 12.722 -7.971 1.00 85.00 86 THR A C 1
ATOM 664 O O . THR A 1 86 ? 5.844 11.994 -6.983 1.00 85.00 86 THR A O 1
ATOM 667 N N . ARG A 1 87 ? 6.008 14.039 -7.877 1.00 79.25 87 ARG A N 1
ATOM 668 C CA . ARG A 1 87 ? 6.278 14.712 -6.592 1.00 79.25 87 ARG A CA 1
ATOM 669 C C . ARG A 1 87 ? 5.159 14.562 -5.549 1.00 79.25 87 ARG A C 1
ATOM 671 O O . ARG A 1 87 ? 5.389 14.897 -4.393 1.00 79.25 87 ARG A O 1
ATOM 678 N N . ARG A 1 88 ? 3.950 14.162 -5.956 1.00 81.94 88 ARG A N 1
ATOM 679 C CA . ARG A 1 88 ? 2.763 14.096 -5.084 1.00 81.94 88 ARG A CA 1
ATOM 680 C C . ARG A 1 88 ? 2.134 12.709 -5.009 1.00 81.94 88 ARG A C 1
ATOM 682 O O . ARG A 1 88 ? 1.200 12.515 -4.243 1.00 81.94 88 ARG A O 1
ATOM 689 N N . SER A 1 89 ? 2.600 11.762 -5.813 1.00 87.50 89 SER A N 1
ATOM 690 C CA . SER A 1 89 ? 1.934 10.474 -5.981 1.00 87.50 89 SER A CA 1
ATOM 691 C C . SER A 1 89 ? 2.939 9.345 -6.035 1.00 87.50 89 SER A C 1
ATOM 693 O O . SER A 1 89 ? 3.972 9.471 -6.703 1.00 87.50 89 SER A O 1
ATOM 695 N N . HIS A 1 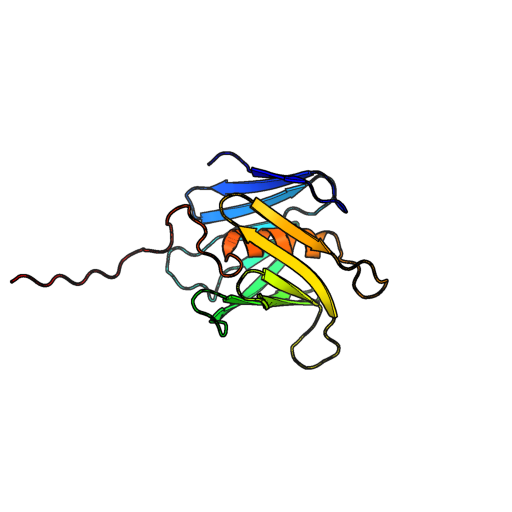90 ? 2.537 8.203 -5.507 1.00 91.00 90 HIS A N 1
ATOM 696 C CA . HIS A 1 90 ? 3.231 6.941 -5.685 1.00 91.00 90 HIS A CA 1
ATOM 697 C C . HIS A 1 90 ? 2.432 6.025 -6.590 1.00 91.00 90 HIS A C 1
ATOM 699 O O . HIS A 1 90 ? 1.232 6.196 -6.767 1.00 91.00 90 HIS A O 1
ATOM 705 N N . ARG A 1 91 ? 3.116 5.064 -7.189 1.00 92.75 91 ARG A N 1
ATOM 706 C CA . ARG A 1 91 ? 2.511 3.972 -7.937 1.00 92.75 91 ARG A CA 1
ATOM 707 C C . ARG A 1 91 ? 2.842 2.663 -7.257 1.00 92.75 91 ARG A C 1
ATOM 709 O O . ARG A 1 91 ? 3.961 2.496 -6.766 1.00 92.75 91 ARG A O 1
ATOM 716 N N . LEU A 1 92 ? 1.876 1.761 -7.263 1.00 93.81 92 LEU A N 1
ATOM 717 C CA . LEU A 1 92 ? 2.083 0.365 -6.941 1.00 93.81 92 LEU A CA 1
ATOM 718 C C . LEU A 1 92 ? 2.326 -0.383 -8.252 1.00 93.81 92 LEU A C 1
ATOM 720 O O . LEU A 1 92 ? 1.575 -0.244 -9.220 1.00 93.81 92 LEU A O 1
ATOM 724 N N . ILE A 1 93 ? 3.410 -1.142 -8.288 1.00 93.12 93 ILE A N 1
ATOM 725 C CA . ILE A 1 93 ? 3.859 -1.890 -9.455 1.00 93.12 93 ILE A CA 1
ATOM 726 C C . ILE A 1 93 ? 3.937 -3.353 -9.047 1.00 93.12 93 ILE A C 1
ATOM 728 O O . ILE A 1 93 ? 4.587 -3.666 -8.056 1.00 93.12 93 ILE A O 1
ATOM 732 N N . ARG A 1 94 ? 3.300 -4.237 -9.810 1.00 92.75 94 ARG A N 1
ATOM 733 C CA . ARG A 1 94 ? 3.443 -5.687 -9.684 1.00 92.75 94 ARG A CA 1
ATOM 734 C C . ARG A 1 94 ? 4.714 -6.136 -10.409 1.00 92.75 94 ARG A C 1
ATOM 736 O O . ARG A 1 94 ? 4.948 -5.716 -11.544 1.00 92.75 94 ARG A O 1
ATOM 743 N N . GLY A 1 95 ? 5.506 -6.987 -9.764 1.00 89.06 95 GLY A N 1
ATOM 744 C CA . GLY A 1 95 ? 6.755 -7.545 -10.281 1.00 89.06 95 GLY A CA 1
ATOM 745 C C . GLY A 1 95 ? 8.021 -6.854 -9.764 1.00 89.06 95 GLY A C 1
ATOM 746 O O . GLY A 1 95 ? 7.995 -6.049 -8.833 1.00 89.06 95 GLY A O 1
ATOM 747 N N . HIS A 1 96 ? 9.151 -7.187 -10.391 1.00 80.94 96 HIS A N 1
ATOM 748 C CA . HIS A 1 96 ? 10.473 -6.667 -10.041 1.00 80.94 96 HIS A CA 1
ATOM 749 C C . HIS A 1 96 ? 10.917 -5.536 -10.968 1.00 80.94 96 HIS A C 1
ATOM 751 O O . HIS A 1 96 ? 10.361 -5.280 -12.037 1.00 80.94 96 HIS A O 1
ATOM 757 N N . ARG A 1 97 ? 12.007 -4.868 -10.589 1.00 64.94 97 ARG A N 1
ATOM 758 C CA . ARG A 1 97 ? 12.672 -3.914 -11.471 1.00 64.94 97 ARG A CA 1
ATOM 759 C C . ARG A 1 97 ? 13.288 -4.656 -12.666 1.00 64.94 97 ARG A C 1
ATOM 761 O O . ARG A 1 97 ? 14.177 -5.476 -12.482 1.00 64.94 97 ARG A O 1
ATOM 768 N N . GLY A 1 98 ? 12.870 -4.301 -13.882 1.00 59.00 98 GLY A N 1
ATOM 769 C CA . GLY A 1 98 ? 13.516 -4.742 -15.128 1.00 59.00 98 GLY A CA 1
ATOM 770 C C . GLY A 1 98 ? 12.948 -6.008 -15.778 1.00 59.00 98 GLY A C 1
ATOM 771 O O . GLY A 1 98 ? 13.416 -6.360 -16.854 1.00 59.00 98 GLY A O 1
ATOM 772 N N . VAL A 1 99 ? 11.931 -6.648 -15.190 1.00 59.44 99 VAL A N 1
ATOM 773 C CA . VAL A 1 99 ? 11.225 -7.802 -15.778 1.00 59.44 99 VAL A CA 1
ATOM 774 C C . VAL A 1 99 ? 9.722 -7.561 -15.665 1.00 59.44 99 VAL A C 1
ATOM 776 O O . VAL A 1 99 ? 9.256 -7.297 -14.562 1.00 59.44 99 VAL A O 1
ATOM 779 N N . GLU A 1 100 ? 9.015 -7.587 -16.804 1.00 66.50 100 GLU A N 1
ATOM 780 C CA . GLU A 1 100 ? 7.549 -7.469 -16.976 1.00 66.50 100 GLU A CA 1
ATOM 781 C C . GLU A 1 100 ? 6.787 -6.805 -15.816 1.00 66.50 100 GLU A C 1
ATOM 783 O O . GLU A 1 100 ? 5.897 -7.388 -15.198 1.00 66.50 100 GLU A O 1
ATOM 788 N N . SER A 1 101 ? 7.144 -5.561 -15.503 1.00 79.00 101 SER A N 1
ATOM 789 C CA . SER A 1 101 ? 6.530 -4.839 -14.399 1.00 79.00 101 SER A CA 1
ATOM 790 C C . SER A 1 101 ? 5.287 -4.093 -14.869 1.00 79.00 101 SER A C 1
ATOM 792 O O . SER A 1 101 ? 5.301 -3.401 -15.890 1.00 79.00 101 SER A O 1
ATOM 794 N N . LYS A 1 102 ? 4.187 -4.248 -14.129 1.00 88.44 102 LYS A N 1
ATOM 795 C CA . LYS A 1 102 ? 2.890 -3.657 -14.483 1.00 88.44 102 LYS A CA 1
ATOM 796 C C . LYS A 1 102 ? 2.417 -2.735 -13.373 1.00 88.44 102 LYS A C 1
ATOM 798 O O . LYS A 1 102 ? 2.339 -3.131 -12.214 1.00 88.44 102 LYS A O 1
ATOM 803 N N . GLU A 1 103 ? 2.116 -1.489 -13.721 1.00 90.81 103 GLU A N 1
ATOM 804 C CA . GLU A 1 103 ? 1.492 -0.548 -12.790 1.00 90.81 103 GLU A CA 1
ATOM 805 C C . GLU A 1 103 ? 0.048 -0.991 -12.526 1.00 90.81 103 GLU A C 1
ATOM 807 O O . GLU A 1 103 ? -0.739 -1.121 -13.463 1.00 90.81 103 GLU A O 1
ATOM 812 N N . VAL A 1 104 ? -0.281 -1.246 -11.258 1.00 91.31 104 VAL A N 1
ATOM 813 C CA . VAL A 1 104 ? -1.622 -1.692 -10.830 1.00 91.31 104 VAL A CA 1
ATOM 814 C C . VAL A 1 104 ? -2.461 -0.543 -10.283 1.00 91.31 104 VAL A C 1
ATOM 816 O O . VAL A 1 104 ? -3.687 -0.612 -10.246 1.00 91.31 104 VAL A O 1
ATOM 819 N N . GLY A 1 105 ? -1.813 0.546 -9.877 1.00 91.56 105 GLY A N 1
ATOM 820 C CA . GLY A 1 105 ? -2.512 1.743 -9.451 1.00 91.56 105 GLY A CA 1
ATOM 821 C C . GLY A 1 105 ? -1.590 2.844 -8.969 1.00 91.56 105 GLY A C 1
ATOM 822 O O . GLY A 1 105 ? -0.392 2.653 -8.746 1.00 91.56 105 GLY A O 1
ATOM 823 N N . LYS A 1 106 ? -2.189 4.014 -8.785 1.00 92.50 106 LYS A N 1
ATOM 824 C CA . LYS A 1 106 ? -1.527 5.239 -8.362 1.00 92.50 106 LYS A CA 1
ATOM 825 C C . LYS A 1 106 ? -2.227 5.809 -7.143 1.00 92.50 106 LYS A C 1
ATOM 827 O O . LYS A 1 106 ? -3.434 6.017 -7.162 1.00 92.50 106 LYS A O 1
ATOM 832 N N . VAL A 1 107 ? -1.459 6.102 -6.105 1.00 90.44 107 VAL A N 1
ATOM 833 C CA . VAL A 1 107 ? -1.962 6.540 -4.805 1.00 90.44 107 VAL A CA 1
ATOM 834 C C . VAL A 1 107 ? -1.409 7.921 -4.470 1.00 90.44 107 VAL A C 1
ATOM 836 O O . VAL A 1 107 ? -0.264 8.259 -4.790 1.00 90.44 107 VAL A O 1
ATOM 839 N N . VAL A 1 108 ? -2.240 8.736 -3.834 1.00 88.62 108 VAL A N 1
ATOM 840 C CA . VAL A 1 108 ? -1.924 10.084 -3.368 1.00 88.62 108 VAL A CA 1
ATOM 841 C C . VAL A 1 108 ? -2.393 10.202 -1.921 1.00 88.62 108 VAL A C 1
ATOM 843 O O . VAL A 1 108 ? -3.573 9.997 -1.644 1.00 88.62 108 VAL A O 1
ATOM 846 N N . ALA A 1 109 ? -1.481 10.559 -1.020 1.00 83.94 109 ALA A N 1
ATOM 847 C CA . ALA A 1 109 ? -1.767 10.895 0.368 1.00 83.94 109 ALA A CA 1
ATOM 848 C C . ALA A 1 109 ? -1.536 12.399 0.590 1.00 83.94 109 ALA A C 1
ATOM 850 O O . ALA A 1 109 ? -0.406 12.887 0.490 1.00 83.94 109 ALA A O 1
ATOM 851 N N . GLU A 1 110 ? -2.603 13.143 0.886 1.00 79.38 110 GLU A N 1
ATOM 852 C CA . GLU A 1 110 ? -2.537 14.568 1.223 1.00 79.38 110 GLU A CA 1
ATOM 853 C C . GLU A 1 110 ? -3.285 14.839 2.531 1.00 79.38 110 GLU A C 1
ATOM 855 O O . GLU A 1 110 ? -4.450 14.479 2.658 1.00 79.38 110 GLU A O 1
ATOM 860 N N . GLN A 1 111 ? -2.632 15.516 3.485 1.00 73.00 111 GLN A N 1
ATOM 861 C CA . GLN A 1 111 ? -3.210 15.880 4.790 1.00 73.00 111 GLN A CA 1
ATOM 862 C C . GLN A 1 111 ? -3.835 14.673 5.515 1.00 73.00 111 GLN A C 1
ATOM 864 O O . GLN A 1 111 ? -3.105 13.839 6.036 1.00 73.00 111 GLN A O 1
ATOM 869 N N . GLN A 1 112 ? -5.165 14.588 5.526 1.00 64.94 112 GLN A N 1
ATOM 870 C CA . GLN A 1 112 ? -5.961 13.507 6.097 1.00 64.94 112 GLN A CA 1
ATOM 871 C C . GLN A 1 112 ? -6.759 12.799 5.002 1.00 64.94 112 GLN A C 1
ATOM 873 O O . GLN A 1 112 ? -7.940 12.534 5.176 1.00 64.94 112 GLN A O 1
ATOM 878 N N . ARG A 1 113 ? -6.200 12.576 3.813 1.00 74.31 113 ARG A N 1
ATOM 879 C CA . ARG A 1 113 ? -6.907 11.857 2.751 1.00 74.31 113 ARG A CA 1
ATOM 880 C C . ARG A 1 113 ? -5.950 11.019 1.933 1.00 74.31 113 ARG A C 1
ATOM 882 O O . ARG A 1 113 ? -4.951 11.524 1.422 1.00 74.31 113 ARG A O 1
ATOM 889 N N . VAL A 1 114 ? -6.311 9.754 1.758 1.00 83.19 114 VAL A N 1
ATOM 890 C CA . VAL A 1 114 ? -5.683 8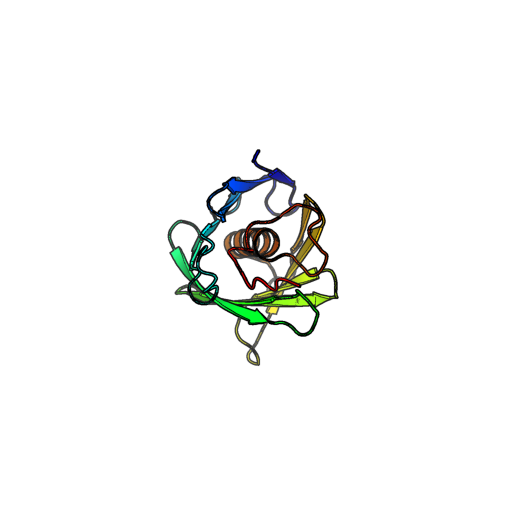.869 0.781 1.00 83.19 114 VAL A CA 1
ATOM 891 C C . VAL A 1 114 ? -6.659 8.668 -0.370 1.00 83.19 114 VAL A C 1
ATOM 893 O O . VAL A 1 114 ? -7.831 8.370 -0.172 1.00 83.19 114 VAL A O 1
ATOM 896 N N . THR A 1 115 ? -6.187 8.878 -1.591 1.00 86.88 115 THR A N 1
ATOM 897 C CA . THR A 1 115 ? -6.952 8.613 -2.813 1.00 86.88 115 THR A CA 1
ATOM 898 C C . THR A 1 115 ? -6.143 7.691 -3.701 1.00 86.88 115 THR A C 1
ATOM 900 O O . THR A 1 115 ? -4.923 7.839 -3.799 1.00 86.88 115 THR A O 1
ATOM 903 N N . ALA A 1 116 ? -6.813 6.744 -4.345 1.00 89.81 116 ALA A N 1
ATOM 904 C CA . ALA A 1 116 ? -6.182 5.811 -5.258 1.00 89.81 116 ALA A CA 1
ATOM 905 C C . ALA A 1 116 ? -6.917 5.799 -6.596 1.00 89.81 116 ALA A C 1
ATOM 907 O O . ALA A 1 116 ? -8.128 5.989 -6.665 1.00 89.81 116 ALA A O 1
ATOM 908 N N . HIS A 1 117 ? -6.146 5.613 -7.658 1.00 91.00 117 HIS A N 1
ATOM 909 C CA . HIS A 1 117 ? -6.627 5.398 -9.010 1.00 91.00 117 HIS A CA 1
ATOM 910 C C . HIS A 1 117 ? -6.075 4.055 -9.462 1.00 91.00 117 HIS A C 1
ATOM 912 O O . HIS A 1 117 ? -4.870 3.912 -9.682 1.00 91.00 117 HIS A O 1
ATOM 918 N N . TRP A 1 118 ? -6.958 3.073 -9.540 1.00 91.25 118 TRP A N 1
ATOM 919 C CA . TRP A 1 118 ? -6.626 1.695 -9.858 1.00 91.25 118 TRP A CA 1
ATOM 920 C C . TRP A 1 118 ? -6.645 1.446 -11.366 1.00 91.25 118 TRP A C 1
ATOM 922 O O . TRP A 1 118 ? -7.400 2.079 -12.106 1.00 91.25 118 TRP A O 1
ATOM 932 N N . GLY A 1 119 ? -5.781 0.543 -11.829 1.00 87.00 119 GLY A N 1
ATOM 933 C CA . GLY A 1 119 ? -5.765 0.113 -13.221 1.00 87.00 119 GLY A CA 1
ATOM 934 C C . GLY A 1 119 ? -7.055 -0.623 -13.585 1.00 87.00 119 GLY A C 1
ATOM 935 O O . GLY A 1 119 ? -7.576 -1.411 -12.802 1.00 87.00 119 GLY A O 1
ATOM 936 N N . SER A 1 120 ? -7.571 -0.374 -14.788 1.00 79.56 120 SER A N 1
ATOM 937 C CA . SER A 1 120 ? -8.820 -0.971 -15.285 1.00 79.56 120 SER A CA 1
ATOM 938 C C . SER A 1 120 ? -8.622 -1.993 -16.410 1.00 79.56 120 SER A C 1
ATOM 940 O O . SER A 1 120 ? -9.576 -2.658 -16.809 1.00 79.56 120 SER A O 1
ATOM 942 N N . GLY A 1 121 ? -7.398 -2.138 -16.931 1.00 75.75 121 GLY A N 1
ATOM 943 C CA . GLY A 1 121 ? -7.074 -3.138 -17.952 1.00 75.75 121 GLY A CA 1
ATOM 944 C C . GLY A 1 121 ? -6.999 -4.544 -17.355 1.00 75.75 121 GLY A C 1
ATOM 945 O O . GLY A 1 121 ? -6.697 -4.687 -16.175 1.00 75.75 121 GLY A O 1
ATOM 946 N N . SER A 1 122 ? -7.219 -5.593 -18.157 1.00 71.19 122 SER A N 1
ATOM 947 C CA . SER A 1 122 ? -7.164 -7.000 -17.696 1.00 71.19 122 SER A CA 1
ATOM 948 C C . SER A 1 122 ? -5.895 -7.320 -16.905 1.00 71.19 122 SER A C 1
ATOM 950 O O . SER A 1 122 ? -5.937 -8.002 -15.887 1.00 71.19 122 SER A O 1
ATOM 952 N N . ASP A 1 123 ? -4.778 -6.760 -17.355 1.00 73.12 123 ASP A N 1
ATOM 953 C CA . ASP A 1 123 ? -3.445 -7.043 -16.840 1.00 73.12 123 ASP A CA 1
ATOM 954 C C . ASP A 1 123 ? -3.015 -6.095 -15.712 1.00 73.12 123 ASP A C 1
ATOM 956 O O . ASP A 1 123 ? -2.080 -6.395 -14.966 1.00 73.12 123 ASP A O 1
ATOM 960 N N . SER A 1 124 ? -3.683 -4.944 -15.600 1.00 80.88 124 SER A N 1
ATOM 961 C CA . SER A 1 124 ? -3.426 -3.897 -14.604 1.00 80.88 124 SER A CA 1
ATOM 962 C C . SER A 1 124 ? -4.514 -3.801 -13.537 1.00 80.88 124 SER A C 1
ATOM 964 O O . SER A 1 124 ? -4.369 -3.014 -12.604 1.00 80.88 124 SER A O 1
ATOM 966 N N . LYS A 1 125 ? -5.573 -4.614 -13.639 1.00 87.75 125 LYS A N 1
ATOM 967 C CA . LYS A 1 125 ? -6.620 -4.715 -12.628 1.00 87.75 125 LYS A CA 1
ATOM 968 C C . LYS A 1 125 ? -5.991 -5.161 -11.307 1.00 87.75 125 LYS A C 1
ATOM 970 O O . LYS A 1 125 ? -5.330 -6.211 -11.280 1.00 87.75 125 LYS A O 1
ATOM 975 N N . PRO A 1 126 ? -6.147 -4.384 -10.226 1.00 89.88 126 PRO A N 1
ATOM 976 C CA . PRO A 1 126 ? -5.595 -4.776 -8.948 1.00 89.88 126 PRO A CA 1
ATOM 977 C C . PRO A 1 126 ? -6.441 -5.878 -8.314 1.00 89.88 126 PRO A C 1
ATOM 979 O O . PRO A 1 126 ? -7.655 -5.978 -8.517 1.00 89.88 126 PRO A O 1
ATOM 982 N N . THR A 1 127 ? -5.786 -6.698 -7.508 1.00 91.06 127 THR A N 1
ATOM 983 C CA . THR A 1 127 ? -6.454 -7.558 -6.537 1.00 91.06 127 THR A CA 1
ATOM 984 C C . THR A 1 127 ? -6.858 -6.734 -5.307 1.00 91.06 127 THR A C 1
ATOM 986 O O . THR A 1 127 ? -6.219 -5.719 -5.014 1.00 91.06 127 THR A O 1
ATOM 989 N N . PRO A 1 128 ? -7.855 -7.177 -4.522 1.00 91.62 128 PRO A N 1
ATOM 990 C CA . PRO A 1 128 ? -8.197 -6.525 -3.257 1.00 91.62 128 PRO A CA 1
ATOM 991 C C . PRO A 1 128 ? -6.996 -6.329 -2.315 1.00 91.62 128 PRO A C 1
ATOM 993 O O . PRO A 1 128 ? -6.874 -5.290 -1.668 1.00 91.6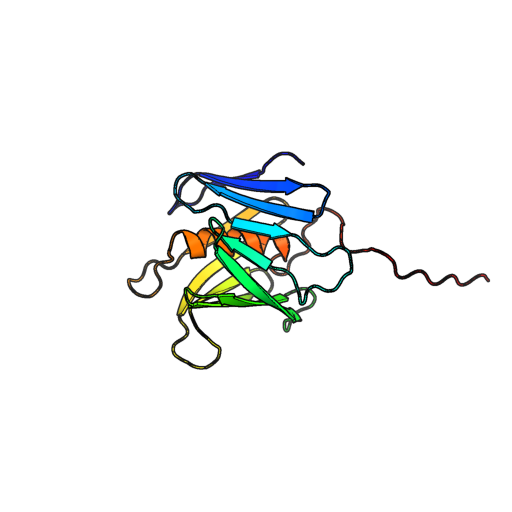2 128 PRO A O 1
ATOM 996 N N . GLY A 1 129 ? -6.071 -7.296 -2.278 1.00 92.19 129 GLY A N 1
ATOM 997 C CA . GLY A 1 129 ? -4.849 -7.208 -1.473 1.00 92.19 129 GLY A CA 1
ATOM 998 C C . GLY A 1 129 ? -3.883 -6.122 -1.944 1.00 92.19 129 GLY A C 1
ATOM 999 O O . GLY A 1 129 ? -3.280 -5.437 -1.122 1.00 92.19 129 GLY A O 1
ATOM 1000 N N . GLU A 1 130 ? -3.780 -5.896 -3.254 1.00 93.38 130 GLU A N 1
ATOM 1001 C CA . GLU A 1 130 ? -2.980 -4.796 -3.808 1.00 93.38 130 GLU A CA 1
ATOM 1002 C C . GLU A 1 130 ? -3.586 -3.433 -3.470 1.00 93.38 130 GLU A C 1
ATOM 1004 O O . GLU A 1 130 ? -2.851 -2.495 -3.153 1.00 93.38 130 GLU A O 1
ATOM 1009 N N . CYS A 1 131 ? -4.917 -3.331 -3.463 1.00 92.25 131 CYS A N 1
ATOM 1010 C CA . CYS A 1 131 ? -5.607 -2.125 -3.023 1.00 92.25 131 CYS A CA 1
ATOM 1011 C C . CYS A 1 131 ? -5.316 -1.828 -1.547 1.00 92.25 131 CYS A C 1
ATOM 1013 O O . CYS A 1 131 ? -4.839 -0.738 -1.220 1.00 92.25 131 CYS A O 1
ATOM 1015 N N . ALA A 1 132 ? -5.517 -2.819 -0.671 1.00 92.75 132 ALA A N 1
ATOM 1016 C CA . ALA A 1 132 ? -5.230 -2.709 0.760 1.00 92.75 132 ALA A CA 1
ATOM 1017 C C . ALA A 1 132 ? -3.767 -2.312 1.021 1.00 92.75 132 ALA A C 1
ATOM 1019 O O . ALA A 1 132 ? -3.489 -1.388 1.789 1.00 92.75 132 ALA A O 1
ATOM 1020 N N . MET A 1 133 ? -2.831 -2.945 0.307 1.00 93.25 133 MET A N 1
ATOM 1021 C CA . MET A 1 133 ? -1.403 -2.638 0.361 1.00 93.25 133 MET A CA 1
ATOM 1022 C C . MET A 1 133 ? -1.110 -1.193 -0.059 1.00 93.25 133 MET A C 1
ATOM 1024 O O . MET A 1 133 ? -0.375 -0.489 0.632 1.00 93.25 133 MET A O 1
ATOM 1028 N N . GLY A 1 134 ? -1.687 -0.718 -1.164 1.00 92.12 134 GLY A N 1
ATOM 1029 C CA . GLY A 1 134 ? -1.465 0.647 -1.638 1.00 92.12 134 GLY A CA 1
ATOM 1030 C C . GLY A 1 134 ? -1.983 1.711 -0.666 1.00 92.12 134 GLY A C 1
ATOM 1031 O O . GLY A 1 134 ? -1.276 2.690 -0.416 1.00 92.12 134 GLY A O 1
ATOM 1032 N N . TYR A 1 135 ? -3.167 1.509 -0.075 1.00 91.25 135 TYR A N 1
ATOM 1033 C CA . TYR A 1 135 ? -3.692 2.396 0.969 1.00 91.25 135 TYR A CA 1
ATOM 1034 C C . TYR A 1 135 ? -2.801 2.401 2.208 1.00 91.25 135 TYR A C 1
ATOM 1036 O O . TYR A 1 135 ? -2.427 3.475 2.681 1.00 91.25 135 TYR A O 1
ATOM 1044 N N . LEU A 1 136 ? -2.415 1.218 2.691 1.00 91.50 136 LEU A N 1
ATOM 1045 C CA . LEU A 1 136 ? -1.573 1.071 3.872 1.00 91.50 136 LEU A CA 1
ATOM 1046 C C . LEU A 1 136 ? -0.222 1.768 3.679 1.00 91.50 136 LEU A C 1
ATOM 1048 O O . LEU A 1 136 ? 0.184 2.575 4.509 1.00 91.50 136 LEU A O 1
ATOM 1052 N N . LEU A 1 137 ? 0.465 1.520 2.562 1.00 90.25 137 LEU A N 1
ATOM 1053 C CA . LEU A 1 137 ? 1.777 2.115 2.292 1.00 90.25 137 LEU A CA 1
ATOM 1054 C C . LEU A 1 137 ? 1.700 3.633 2.112 1.00 90.25 137 LEU A C 1
ATOM 1056 O O . LEU A 1 137 ? 2.569 4.353 2.608 1.00 90.25 137 LEU A O 1
ATOM 1060 N N . ALA A 1 138 ? 0.662 4.133 1.438 1.00 88.81 138 ALA A N 1
ATOM 1061 C CA . ALA A 1 138 ? 0.460 5.567 1.265 1.00 88.81 138 ALA A CA 1
ATOM 1062 C C . ALA A 1 138 ? 0.153 6.265 2.591 1.00 88.81 138 ALA A C 1
ATOM 1064 O O . ALA A 1 138 ? 0.687 7.347 2.841 1.00 88.81 138 ALA A O 1
ATOM 1065 N N . ALA A 1 139 ? -0.656 5.641 3.448 1.00 85.94 139 ALA A N 1
ATOM 1066 C CA . ALA A 1 139 ? -0.896 6.124 4.794 1.00 85.94 139 ALA A CA 1
ATOM 1067 C C . ALA A 1 139 ? 0.427 6.196 5.561 1.00 85.94 139 ALA A C 1
ATOM 1069 O O . ALA A 1 139 ? 0.797 7.253 6.072 1.00 85.94 139 ALA A O 1
ATOM 1070 N N . THR A 1 140 ? 1.149 5.083 5.618 1.00 84.62 140 THR A N 1
ATOM 1071 C CA . THR A 1 140 ? 2.325 4.900 6.469 1.00 84.62 140 THR A CA 1
ATOM 1072 C C . THR A 1 140 ? 3.518 5.755 6.048 1.00 84.62 140 THR A C 1
ATOM 1074 O O . THR A 1 140 ? 4.122 6.424 6.882 1.00 84.62 140 THR A O 1
ATOM 1077 N N . TYR A 1 141 ? 3.860 5.765 4.759 1.00 81.12 141 TYR A N 1
ATOM 1078 C CA . TYR A 1 141 ? 5.096 6.382 4.262 1.00 81.12 141 TYR A CA 1
ATOM 1079 C C . TYR A 1 141 ? 4.877 7.697 3.504 1.00 81.12 141 TYR A C 1
ATOM 1081 O O . TYR A 1 141 ? 5.849 8.394 3.189 1.00 81.12 141 TYR A O 1
ATOM 1089 N N . GLY A 1 142 ? 3.620 8.047 3.214 1.00 81.31 142 GLY A N 1
ATOM 1090 C CA . GLY A 1 142 ? 3.247 9.222 2.433 1.00 81.31 142 GLY A CA 1
ATOM 1091 C C . GLY A 1 142 ? 3.614 9.118 0.948 1.00 81.31 142 GLY A C 1
ATOM 1092 O O . GLY A 1 142 ? 4.298 8.196 0.504 1.00 81.31 142 GLY A O 1
ATOM 1093 N N . THR A 1 143 ? 3.176 10.109 0.160 1.00 79.56 143 THR A N 1
ATOM 1094 C CA . THR A 1 143 ? 3.412 10.149 -1.299 1.00 79.56 143 THR A CA 1
ATOM 1095 C C . THR A 1 143 ? 4.175 11.388 -1.792 1.00 79.56 143 THR A C 1
ATOM 1097 O O . THR A 1 143 ? 4.090 11.765 -2.961 1.00 79.56 143 THR A O 1
ATOM 1100 N N . GLY A 1 144 ? 4.952 12.042 -0.918 1.00 60.16 144 GLY A N 1
ATOM 1101 C CA . GLY A 1 144 ? 5.901 13.107 -1.290 1.00 60.16 144 GLY A CA 1
ATOM 1102 C C . GLY A 1 144 ? 5.515 14.545 -0.907 1.00 60.16 144 GLY A C 1
ATOM 1103 O O . GLY A 1 144 ? 6.396 15.405 -0.865 1.00 60.16 144 GLY A O 1
ATOM 1104 N N . LYS A 1 145 ? 4.256 14.830 -0.541 1.00 53.78 145 LYS A N 1
ATOM 1105 C CA . LYS A 1 145 ? 3.919 16.056 0.214 1.00 53.78 145 LYS A CA 1
ATOM 1106 C C . LYS A 1 145 ? 4.181 15.838 1.710 1.00 53.78 145 LYS A C 1
ATOM 1108 O O . LYS A 1 145 ? 4.095 14.702 2.173 1.00 53.78 145 LYS A O 1
ATOM 1113 N N . PRO A 1 146 ? 4.478 16.895 2.492 1.00 45.28 146 PRO A N 1
ATOM 1114 C CA . PRO A 1 146 ? 4.334 16.790 3.935 1.00 45.28 146 PRO A CA 1
ATOM 1115 C C . PRO A 1 146 ? 2.876 16.420 4.233 1.00 45.28 146 PRO A C 1
ATOM 1117 O O . PRO A 1 146 ? 1.964 17.157 3.860 1.00 45.28 146 PRO A O 1
ATOM 1120 N N . LEU A 1 147 ? 2.655 15.279 4.887 1.00 47.50 147 LEU A N 1
ATOM 1121 C CA . LEU A 1 147 ? 1.452 15.114 5.688 1.00 47.50 147 LEU A CA 1
ATOM 1122 C C . LEU A 1 147 ? 1.549 16.209 6.748 1.00 47.50 147 LEU A C 1
ATOM 1124 O O . LEU A 1 147 ? 2.414 16.158 7.623 1.00 47.50 147 LEU A O 1
ATOM 1128 N N . THR A 1 148 ? 0.748 17.264 6.619 1.00 37.94 148 THR A N 1
ATOM 1129 C CA . THR A 1 148 ? 0.593 18.249 7.690 1.00 37.94 148 THR A CA 1
ATOM 1130 C C . THR A 1 148 ? -0.254 17.603 8.783 1.00 37.94 148 THR A C 1
ATOM 1132 O O . THR A 1 148 ? -1.417 17.935 8.946 1.00 37.94 148 THR A O 1
ATOM 1135 N N . LEU A 1 149 ? 0.317 16.603 9.452 1.00 42.12 149 LEU A N 1
ATOM 1136 C CA . LEU A 1 149 ? -0.124 16.035 10.719 1.00 42.12 149 LEU A CA 1
ATOM 1137 C C . LEU A 1 149 ? 1.013 15.167 11.272 1.00 42.12 149 LEU A C 1
ATOM 1139 O O . LEU A 1 149 ? 1.194 14.010 10.914 1.00 42.12 149 LEU A O 1
ATOM 1143 N N . MET A 1 150 ? 1.847 15.874 12.036 1.00 34.09 150 MET A N 1
ATOM 1144 C CA . MET A 1 150 ? 2.558 15.484 13.256 1.00 34.09 150 MET A CA 1
ATOM 1145 C C . MET A 1 150 ? 3.070 14.040 13.405 1.00 34.09 150 MET A C 1
ATOM 1147 O O . MET A 1 150 ? 2.316 13.105 13.622 1.00 34.09 150 MET A O 1
ATOM 1151 N N . ALA A 1 151 ? 4.406 13.949 13.383 1.00 37.62 151 ALA A N 1
ATOM 1152 C CA . ALA A 1 151 ? 5.252 13.300 14.389 1.00 37.62 151 ALA A CA 1
ATOM 1153 C C . ALA A 1 151 ? 4.763 11.978 15.013 1.00 37.62 151 ALA A C 1
ATOM 1155 O O . ALA A 1 151 ? 3.984 12.026 15.946 1.00 37.62 151 ALA A O 1
ATOM 1156 N N . ILE A 1 152 ? 5.354 10.851 14.597 1.00 40.66 152 ILE A N 1
ATOM 1157 C CA . ILE A 1 152 ? 6.146 9.938 15.451 1.00 40.66 152 ILE A CA 1
ATOM 1158 C C . ILE A 1 152 ? 7.157 9.240 14.516 1.00 40.66 152 ILE A C 1
ATOM 1160 O O . ILE A 1 152 ? 6.904 8.191 13.947 1.00 40.66 152 ILE A O 1
ATOM 1164 N N . PHE A 1 153 ? 8.274 9.915 14.247 1.00 34.09 153 PHE A N 1
ATOM 1165 C CA . PHE A 1 153 ? 9.564 9.311 13.861 1.00 34.09 153 PHE A CA 1
ATOM 1166 C C . PHE A 1 153 ? 10.677 10.332 14.137 1.00 34.09 153 PHE A C 1
ATOM 1168 O O . PHE A 1 153 ? 11.528 10.643 13.306 1.00 34.09 153 PHE A O 1
ATOM 1175 N N . GLN A 1 154 ? 10.622 10.925 15.328 1.00 34.66 154 GLN A N 1
ATOM 1176 C CA . GLN A 1 154 ? 11.756 11.622 15.923 1.00 34.66 154 GLN A CA 1
ATOM 1177 C C . GLN A 1 154 ? 11.910 11.150 17.366 1.00 34.66 154 GLN A C 1
ATOM 1179 O O . GLN A 1 154 ? 11.785 11.919 18.313 1.00 34.66 154 GLN A O 1
ATOM 1184 N N . GLY A 1 155 ? 12.211 9.861 17.515 1.00 31.05 155 GLY A N 1
ATOM 1185 C CA . GLY A 1 155 ? 13.079 9.436 18.600 1.00 31.05 155 GLY A CA 1
ATOM 1186 C C . GLY A 1 155 ? 14.483 9.972 18.315 1.00 31.05 155 GLY A C 1
ATOM 1187 O O . GLY A 1 155 ? 15.192 9.439 17.472 1.00 31.05 155 GLY A O 1
ATOM 1188 N N . THR A 1 156 ? 14.840 11.067 18.989 1.00 31.64 156 THR A N 1
ATOM 1189 C CA . THR A 1 156 ? 16.211 11.482 19.350 1.00 31.64 156 THR A CA 1
ATOM 1190 C C . THR A 1 156 ? 17.298 11.545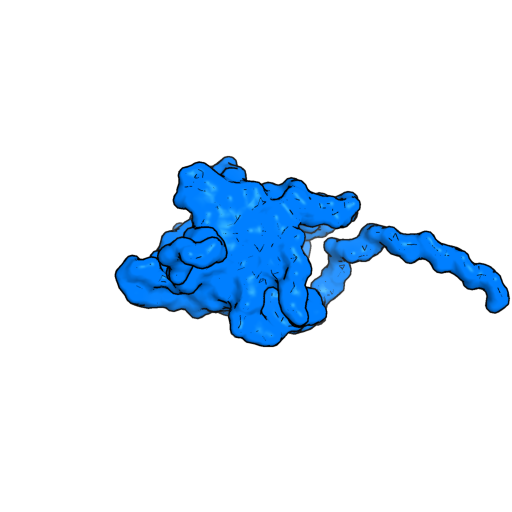 18.264 1.00 31.64 156 THR A C 1
ATOM 1192 O O . THR A 1 156 ? 17.944 10.557 17.935 1.00 31.64 156 THR A O 1
ATOM 1195 N N . VAL A 1 157 ? 17.692 12.772 17.908 1.00 29.83 157 VAL A N 1
ATOM 1196 C CA . VAL A 1 157 ? 19.124 13.120 17.905 1.00 29.83 157 VAL A CA 1
ATOM 1197 C C . VAL A 1 157 ? 19.311 14.193 18.976 1.00 29.83 157 VAL A C 1
ATOM 1199 O O . VAL A 1 157 ? 19.080 15.373 18.733 1.00 29.83 157 VAL A O 1
ATOM 1202 N N . ASN A 1 158 ? 19.666 13.771 20.190 1.00 34.12 158 ASN A N 1
ATOM 1203 C CA . ASN A 1 158 ? 20.212 14.668 21.206 1.00 34.12 158 ASN A CA 1
ATOM 1204 C C . ASN A 1 158 ? 21.643 15.030 20.796 1.00 34.12 158 ASN A C 1
ATOM 1206 O O . ASN A 1 158 ? 22.485 14.138 20.783 1.00 34.12 158 ASN A O 1
ATOM 1210 N N . VAL A 1 159 ? 21.941 16.308 20.550 1.00 33.16 159 VAL A N 1
ATOM 1211 C CA . VAL A 1 159 ? 23.262 16.873 20.869 1.00 33.16 159 VAL A CA 1
ATOM 1212 C C . VAL A 1 159 ? 23.073 18.282 21.427 1.00 33.16 159 VAL A C 1
ATOM 1214 O O . VAL A 1 159 ? 22.674 19.215 20.735 1.00 33.16 159 VAL A O 1
ATOM 1217 N N . LEU A 1 160 ? 23.359 18.371 22.720 1.00 39.38 160 LEU A N 1
ATOM 1218 C CA . LEU A 1 160 ? 23.636 19.556 23.517 1.00 39.38 160 LEU A CA 1
ATOM 1219 C C . LEU A 1 160 ? 24.767 20.379 22.866 1.00 39.38 160 LEU A C 1
ATOM 1221 O O . LEU A 1 160 ? 25.823 19.819 22.583 1.00 39.38 160 LEU A O 1
ATOM 1225 N N . VAL A 1 161 ? 24.613 21.696 22.718 1.00 31.08 161 VAL A N 1
ATOM 1226 C CA . VAL A 1 161 ? 25.771 22.609 22.722 1.00 31.08 161 VAL A CA 1
ATOM 1227 C C . VAL A 1 161 ? 25.443 23.768 23.665 1.00 31.08 161 VAL A C 1
ATOM 1229 O O . VAL A 1 161 ? 24.539 24.543 23.358 1.00 31.08 161 VAL A O 1
ATOM 1232 N N . PRO A 1 162 ? 26.115 23.868 24.826 1.00 37.00 162 PRO A N 1
ATOM 1233 C CA . PRO A 1 162 ? 26.072 25.053 25.669 1.00 37.00 162 PRO A CA 1
ATOM 1234 C C . PRO A 1 162 ? 27.023 26.124 25.113 1.00 37.00 162 PRO A C 1
ATOM 1236 O O . PRO A 1 162 ? 28.100 25.800 24.606 1.00 37.00 162 PRO A O 1
ATOM 1239 N N . GLY A 1 163 ? 26.627 27.389 25.237 1.00 34.84 163 GLY A N 1
ATOM 1240 C CA . GLY A 1 163 ? 27.416 28.566 24.877 1.00 34.84 163 GLY A CA 1
ATOM 1241 C C . GLY A 1 163 ? 26.614 29.831 25.100 1.00 34.84 163 GLY A C 1
ATOM 1242 O O . GLY A 1 163 ? 25.789 30.135 24.214 1.00 34.84 163 GLY A O 1
#